Protein AF-A0A918TSL9-F1 (afdb_monomer)

Secondary structure (DSSP, 8-state):
----------------------SS-HHHHHHHHHHHHHTTTEEETTTHHHHHHHTT--HHHHHHHHHHHHHTTSEEEEGGGTEEEE-TTT---

Solvent-accessible surface area (backbone atoms only — not comparable to full-atom values): 5786 Å² total; per-residue (Å²): 140,90,82,83,85,82,85,80,80,78,76,81,78,75,69,74,69,74,66,82,67,67,90,61,51,73,69,56,50,51,52,53,48,49,56,26,47,78,46,78,22,46,38,42,61,84,55,44,64,60,58,36,47,74,69,74,46,54,72,70,54,47,52,54,51,54,50,49,31,44,77,67,66,42,26,46,75,38,78,93,69,42,29,42,34,50,30,77,90,69,47,67,137

Radius of gyration: 22.14 Å; Cα contacts (8 Å, |Δi|>4): 83; chains: 1; bounding box: 54×45×62 Å

Sequence (93 aa):
MIARLGLGLVMATLWSAPALAQDFSDRELMAVVAVFQAKQCVLGFEEAPTLIQAAGIDAPQMGLIVAWLIEGEHAVVKDDGKLLVLGPGMCKP

Mean predicted aligned error: 11.29 Å

pLDDT: mean 78.27, std 15.17, range [43.12, 93.38]

Structure (mmCIF, N/CA/C/O backbone):
data_AF-A0A918TSL9-F1
#
_entry.id   AF-A0A918TSL9-F1
#
loop_
_atom_site.group_PDB
_atom_site.id
_atom_site.type_symbol
_atom_site.label_atom_id
_atom_site.label_alt_id
_atom_site.label_comp_id
_atom_site.label_asym_id
_atom_site.label_entity_id
_atom_site.label_seq_id
_atom_site.pdbx_PDB_ins_code
_atom_site.Cartn_x
_atom_site.Cartn_y
_atom_site.Cartn_z
_atom_site.occupancy
_atom_site.B_iso_or_equiv
_atom_site.auth_seq_id
_atom_site.auth_comp_id
_atom_site.auth_asym_id
_atom_site.auth_atom_id
_atom_site.pdbx_PDB_model_num
ATOM 1 N N . MET A 1 1 ? 40.921 -32.280 -48.983 1.00 43.12 1 MET A N 1
ATOM 2 C CA . MET A 1 1 ? 40.845 -30.808 -48.854 1.00 43.12 1 MET A CA 1
ATOM 3 C C . MET A 1 1 ? 40.210 -30.492 -47.508 1.00 43.12 1 MET A C 1
ATOM 5 O O . MET A 1 1 ? 39.150 -31.028 -47.223 1.00 43.12 1 MET A O 1
ATOM 9 N N . ILE A 1 2 ? 40.900 -29.725 -46.662 1.00 47.69 2 ILE A N 1
ATOM 10 C CA . ILE A 1 2 ? 40.460 -29.298 -45.324 1.00 47.69 2 ILE A CA 1
ATOM 11 C C . ILE A 1 2 ? 39.999 -27.839 -45.440 1.00 47.69 2 ILE A C 1
ATOM 13 O O . ILE A 1 2 ? 40.786 -27.003 -45.872 1.00 47.69 2 ILE A O 1
ATOM 17 N N . ALA A 1 3 ? 38.775 -27.531 -45.017 1.00 43.28 3 ALA A N 1
ATOM 18 C CA . ALA A 1 3 ? 38.308 -26.174 -44.706 1.00 43.28 3 ALA A CA 1
ATOM 19 C C . ALA A 1 3 ? 37.411 -26.304 -43.459 1.00 43.28 3 ALA A C 1
ATOM 21 O O . ALA A 1 3 ? 36.337 -26.883 -43.537 1.00 43.28 3 ALA A O 1
ATOM 22 N N . ARG A 1 4 ? 37.935 -26.173 -42.233 1.00 49.06 4 ARG A N 1
ATOM 23 C CA . ARG A 1 4 ? 38.204 -24.944 -41.456 1.00 49.06 4 ARG A CA 1
ATOM 24 C C . ARG A 1 4 ? 37.023 -23.961 -41.377 1.00 49.06 4 ARG A C 1
ATOM 26 O O . ARG A 1 4 ? 36.827 -23.155 -42.270 1.00 49.06 4 ARG A O 1
ATOM 33 N N . LEU A 1 5 ? 36.376 -24.019 -40.206 1.00 53.56 5 LEU A N 1
ATOM 34 C CA . LEU A 1 5 ? 35.942 -22.909 -39.343 1.00 53.56 5 LEU A CA 1
ATOM 35 C C . LEU A 1 5 ? 34.976 -21.860 -39.914 1.00 53.56 5 LEU A C 1
ATOM 37 O O . LEU A 1 5 ? 35.369 -20.928 -40.601 1.00 53.56 5 LEU A O 1
ATOM 41 N N . GLY A 1 6 ? 33.741 -21.930 -39.418 1.00 45.00 6 GLY A N 1
ATOM 42 C CA . GLY A 1 6 ? 32.822 -20.801 -39.300 1.00 45.00 6 GLY A CA 1
ATOM 43 C C . GLY A 1 6 ? 32.123 -20.854 -37.945 1.00 45.00 6 GLY A C 1
ATOM 44 O O . GLY A 1 6 ? 30.930 -21.118 -37.866 1.00 45.00 6 GLY A O 1
ATOM 45 N N . LEU A 1 7 ? 32.900 -20.692 -36.871 1.00 57.25 7 LEU A N 1
ATOM 46 C CA . LEU A 1 7 ? 32.430 -20.578 -3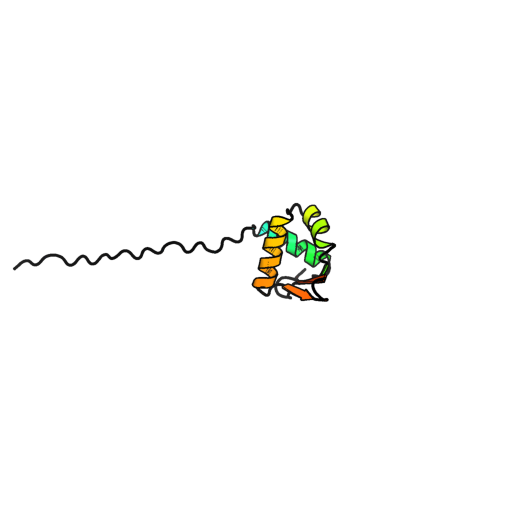5.493 1.00 57.25 7 LEU A CA 1
ATOM 47 C C . LEU A 1 7 ? 31.708 -19.226 -35.333 1.00 57.25 7 LEU A C 1
ATOM 49 O O . LEU A 1 7 ? 32.299 -18.242 -34.903 1.00 57.25 7 LEU A O 1
ATOM 53 N N . GLY A 1 8 ? 30.444 -19.150 -35.744 1.00 47.44 8 GLY A N 1
ATOM 54 C CA . GLY A 1 8 ? 29.595 -17.968 -35.578 1.00 47.44 8 GLY A CA 1
ATOM 55 C C . GLY A 1 8 ? 28.927 -17.936 -34.206 1.00 47.44 8 GLY A C 1
ATOM 56 O O . GLY A 1 8 ? 27.706 -17.970 -34.118 1.00 47.44 8 GLY A O 1
ATOM 57 N N . LEU A 1 9 ? 29.721 -17.927 -33.134 1.00 56.66 9 LEU A N 1
ATOM 58 C CA . LEU A 1 9 ? 29.237 -17.769 -31.764 1.00 56.66 9 LEU A CA 1
ATOM 59 C C . LEU A 1 9 ? 29.055 -16.269 -31.479 1.00 56.66 9 LEU A C 1
ATOM 61 O O . LEU A 1 9 ? 29.923 -15.643 -30.878 1.00 56.66 9 LEU A O 1
ATOM 65 N N . VAL A 1 10 ? 27.953 -15.665 -31.934 1.00 57.94 10 VAL A N 1
ATOM 66 C CA . VAL A 1 10 ? 27.563 -14.332 -31.447 1.00 57.94 10 VAL A CA 1
ATOM 67 C C . VAL A 1 10 ? 26.631 -14.532 -30.262 1.00 57.94 10 VAL A C 1
ATOM 69 O O . VAL A 1 10 ? 25.428 -14.731 -30.399 1.00 57.94 10 VAL A O 1
ATOM 72 N N . MET A 1 11 ? 27.280 -14.561 -29.100 1.00 56.41 11 MET A N 1
ATOM 73 C CA . MET A 1 11 ? 26.754 -14.337 -27.759 1.00 56.41 11 MET A CA 1
ATOM 74 C C . MET A 1 11 ? 25.439 -13.549 -27.761 1.00 56.41 11 MET A C 1
ATOM 76 O O . MET A 1 11 ? 25.419 -12.340 -27.978 1.00 56.41 11 MET A O 1
ATOM 80 N N . ALA A 1 12 ? 24.346 -14.241 -27.443 1.00 57.72 12 ALA A N 1
ATOM 81 C CA . ALA A 1 12 ? 23.152 -13.614 -26.910 1.00 57.72 12 ALA A CA 1
ATOM 82 C C . ALA A 1 12 ? 23.512 -13.046 -25.531 1.00 57.72 12 ALA A C 1
ATOM 84 O O . ALA A 1 12 ? 23.403 -13.730 -24.513 1.00 57.72 12 ALA A O 1
ATOM 85 N N . THR A 1 13 ? 23.989 -11.803 -25.489 1.00 58.66 13 TH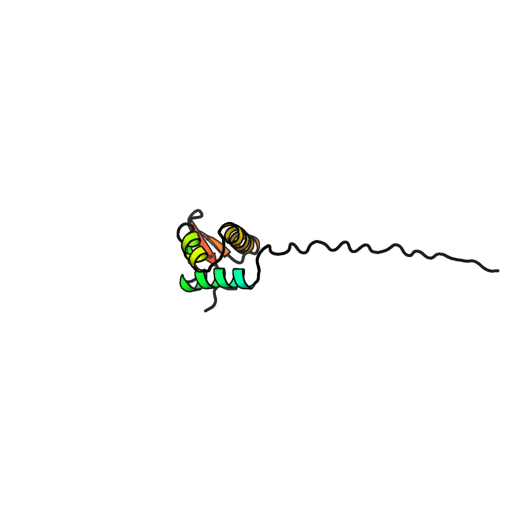R A N 1
ATOM 86 C CA . THR A 1 13 ? 23.980 -11.014 -24.260 1.00 58.66 13 THR A CA 1
ATOM 87 C C . THR A 1 13 ? 22.522 -10.703 -23.949 1.00 58.66 13 THR A C 1
ATOM 89 O O . THR A 1 13 ? 22.004 -9.640 -24.287 1.00 58.66 13 THR A O 1
ATOM 92 N N . LEU A 1 14 ? 21.848 -11.672 -23.327 1.00 55.19 14 LEU A N 1
ATOM 93 C CA . LEU A 1 14 ? 20.734 -11.428 -22.425 1.00 55.19 14 LEU A CA 1
ATOM 94 C C . LEU A 1 14 ? 21.300 -10.549 -21.308 1.00 55.19 14 LEU A C 1
ATOM 96 O O . LEU A 1 14 ? 21.689 -11.042 -20.251 1.00 55.19 14 LEU A O 1
ATOM 100 N N . TRP A 1 15 ? 21.445 -9.249 -21.571 1.00 53.50 15 TRP A N 1
ATOM 101 C CA . TRP A 1 15 ? 21.521 -8.300 -20.481 1.00 53.50 15 TRP A CA 1
ATOM 102 C C . TRP A 1 15 ? 20.220 -8.492 -19.738 1.00 53.50 15 TRP A C 1
ATOM 104 O O . TRP A 1 15 ? 19.148 -8.255 -20.295 1.00 53.50 15 TRP A O 1
ATOM 114 N N . SER A 1 16 ? 20.345 -9.030 -18.530 1.00 57.28 16 SER A N 1
ATOM 115 C CA . SER A 1 16 ? 19.315 -9.043 -17.518 1.00 57.28 16 SER A CA 1
ATOM 116 C C . SER A 1 16 ? 18.634 -7.689 -17.584 1.00 57.28 16 SER A C 1
ATOM 118 O O . SER A 1 16 ? 19.202 -6.691 -17.136 1.00 57.28 16 SER A O 1
ATOM 120 N N . ALA A 1 17 ? 17.450 -7.635 -18.201 1.00 53.31 17 ALA A N 1
ATOM 121 C CA . ALA A 1 17 ? 16.556 -6.536 -17.929 1.00 53.31 17 ALA A CA 1
ATOM 122 C C . ALA A 1 17 ? 16.513 -6.507 -16.404 1.00 53.31 17 ALA A C 1
ATOM 124 O O . ALA A 1 17 ? 16.306 -7.577 -15.809 1.00 53.31 17 ALA A O 1
ATOM 125 N N . PRO A 1 18 ? 16.809 -5.372 -15.752 1.00 49.56 18 PRO A N 1
ATOM 126 C CA . PRO A 1 18 ? 16.416 -5.273 -14.373 1.00 49.56 18 PRO A CA 1
ATOM 127 C C . PRO A 1 18 ? 14.917 -5.541 -14.457 1.00 49.56 18 PRO A C 1
ATOM 129 O O . PRO A 1 18 ? 14.171 -4.766 -15.056 1.00 49.56 18 PRO A O 1
ATOM 132 N N . ALA A 1 19 ? 14.483 -6.712 -13.980 1.00 57.16 19 ALA A N 1
ATOM 133 C CA . ALA A 1 19 ? 13.128 -6.824 -13.496 1.00 57.16 19 ALA A CA 1
ATOM 134 C C . ALA A 1 19 ? 13.006 -5.577 -12.638 1.00 57.16 19 ALA A C 1
ATOM 13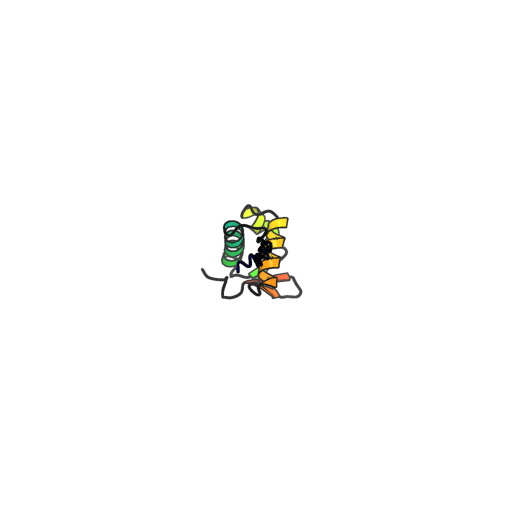6 O O . ALA A 1 19 ? 13.885 -5.381 -11.797 1.00 57.16 19 ALA A O 1
ATOM 137 N N . LEU A 1 20 ? 12.088 -4.673 -12.985 1.00 50.53 20 LEU A N 1
ATOM 138 C CA . LEU A 1 20 ? 11.787 -3.509 -12.170 1.00 50.53 20 LEU A CA 1
ATOM 139 C C . LEU A 1 20 ? 11.540 -4.084 -10.782 1.00 50.53 20 LEU A C 1
ATOM 141 O O . LEU A 1 20 ? 10.503 -4.698 -10.536 1.00 50.53 20 LEU A O 1
ATOM 145 N N . ALA A 1 21 ? 12.594 -4.085 -9.973 1.00 55.41 21 ALA A N 1
ATOM 146 C CA . ALA A 1 21 ? 12.600 -4.745 -8.699 1.00 55.41 21 ALA A CA 1
ATOM 147 C C . ALA A 1 21 ? 11.649 -3.865 -7.929 1.00 55.41 21 ALA A C 1
ATOM 149 O O . ALA A 1 21 ? 11.878 -2.664 -7.816 1.00 55.41 21 ALA A O 1
ATOM 150 N N . GLN A 1 22 ? 10.508 -4.428 -7.560 1.00 62.69 22 GLN A N 1
ATOM 151 C CA . GLN A 1 22 ? 9.583 -3.740 -6.688 1.00 62.69 22 GLN A CA 1
ATOM 152 C C . GLN A 1 22 ? 10.439 -3.289 -5.500 1.00 62.69 22 GLN A C 1
ATOM 154 O O . GLN A 1 22 ? 11.052 -4.127 -4.840 1.00 62.69 22 GLN A O 1
ATOM 159 N N . ASP A 1 23 ? 10.582 -1.975 -5.299 1.00 79.44 23 ASP A N 1
ATOM 160 C CA . ASP A 1 23 ? 11.461 -1.384 -4.271 1.00 79.44 23 ASP A CA 1
ATOM 161 C C . ASP A 1 23 ? 10.882 -1.583 -2.847 1.00 79.44 23 ASP A C 1
ATOM 163 O O . ASP A 1 23 ? 11.186 -0.855 -1.904 1.00 79.44 23 ASP A O 1
ATOM 167 N N . PHE A 1 24 ? 10.017 -2.585 -2.693 1.00 84.75 24 PHE A N 1
ATOM 168 C CA . PHE A 1 24 ? 9.368 -3.036 -1.478 1.00 84.75 24 PHE A CA 1
ATOM 169 C C . PHE A 1 24 ? 9.250 -4.566 -1.513 1.00 84.75 24 PHE A C 1
ATOM 171 O O . PHE A 1 24 ? 9.156 -5.200 -2.564 1.00 84.75 24 PHE A O 1
ATOM 178 N N . SER A 1 25 ? 9.249 -5.173 -0.338 1.00 87.94 25 SER A N 1
ATOM 179 C CA . SER A 1 25 ? 9.076 -6.606 -0.137 1.00 87.94 25 SER A CA 1
ATOM 180 C C . SER A 1 25 ? 7.601 -7.012 -0.128 1.00 87.94 25 SER A C 1
ATOM 182 O O . SER A 1 25 ? 6.722 -6.237 0.255 1.00 87.94 25 SER A O 1
ATOM 184 N N . ASP A 1 26 ? 7.331 -8.289 -0.418 1.00 87.88 26 ASP A N 1
ATOM 185 C CA . ASP A 1 26 ? 5.988 -8.872 -0.277 1.00 87.88 26 ASP A CA 1
ATOM 186 C C . ASP A 1 26 ? 5.410 -8.662 1.129 1.00 87.88 26 ASP A C 1
ATOM 188 O O . ASP A 1 26 ? 4.210 -8.468 1.299 1.00 87.88 26 ASP A O 1
ATOM 192 N N . ARG A 1 27 ? 6.262 -8.676 2.162 1.00 87.44 27 ARG A N 1
ATOM 193 C CA . ARG A 1 27 ? 5.834 -8.441 3.546 1.00 87.44 27 ARG A CA 1
ATOM 194 C C . ARG A 1 27 ? 5.276 -7.032 3.724 1.00 87.44 27 ARG A C 1
ATOM 196 O O . ARG A 1 27 ? 4.251 -6.876 4.381 1.00 87.44 27 ARG A O 1
ATOM 203 N N . GLU A 1 28 ? 5.945 -6.030 3.166 1.00 88.31 28 GLU A N 1
ATOM 204 C CA . GLU A 1 28 ? 5.507 -4.634 3.242 1.00 88.31 28 GLU A CA 1
ATOM 205 C C . GLU A 1 28 ? 4.219 -4.436 2.444 1.00 88.31 28 GLU A C 1
ATOM 207 O O . GLU A 1 28 ? 3.271 -3.852 2.966 1.00 88.31 28 GLU A O 1
ATOM 212 N N . LEU A 1 29 ? 4.123 -5.022 1.245 1.00 88.62 29 LEU A N 1
ATOM 213 C CA . LEU A 1 29 ? 2.884 -5.028 0.464 1.00 88.62 29 LEU A CA 1
ATOM 214 C C . LEU A 1 29 ? 1.717 -5.622 1.267 1.00 88.62 29 LEU A C 1
ATOM 216 O O . LEU A 1 29 ? 0.657 -5.006 1.364 1.00 88.62 29 LEU A O 1
ATOM 220 N N . MET A 1 30 ? 1.909 -6.793 1.880 1.00 88.94 30 MET A N 1
ATOM 221 C CA . MET A 1 30 ? 0.863 -7.450 2.671 1.00 88.94 30 MET A CA 1
ATOM 222 C C . MET A 1 30 ? 0.493 -6.655 3.923 1.00 88.94 30 MET A C 1
ATOM 224 O O . MET A 1 30 ? -0.676 -6.623 4.297 1.00 88.94 30 MET A O 1
ATOM 228 N N . ALA A 1 31 ? 1.452 -5.975 4.552 1.00 88.56 31 ALA A N 1
ATOM 229 C CA . ALA A 1 31 ? 1.181 -5.099 5.686 1.00 88.56 31 ALA A CA 1
ATOM 230 C C . ALA A 1 31 ? 0.361 -3.862 5.273 1.00 88.56 31 ALA A C 1
ATOM 232 O O . ALA A 1 31 ? -0.606 -3.529 5.961 1.00 88.56 31 ALA A O 1
ATOM 233 N N . VAL A 1 32 ? 0.650 -3.240 4.122 1.00 87.81 32 VAL A N 1
ATOM 234 C CA . VAL A 1 32 ? -0.212 -2.184 3.561 1.00 87.81 32 VAL A CA 1
ATOM 235 C C . VAL A 1 32 ? -1.603 -2.738 3.262 1.00 87.81 32 VAL A C 1
ATOM 237 O O . VAL A 1 32 ? -2.596 -2.178 3.717 1.00 87.81 32 VAL A O 1
ATOM 240 N N . VAL A 1 33 ? -1.704 -3.866 2.557 1.00 89.06 33 VAL A N 1
ATOM 241 C CA . VAL A 1 33 ? -2.996 -4.485 2.222 1.00 89.06 33 VAL A CA 1
ATOM 242 C C . VAL A 1 33 ? -3.808 -4.813 3.482 1.00 89.06 33 VAL A C 1
ATOM 244 O O . VAL A 1 33 ? -5.012 -4.558 3.504 1.00 89.06 33 VAL A O 1
ATOM 247 N N . ALA A 1 34 ? -3.175 -5.282 4.558 1.00 89.31 34 ALA A N 1
ATOM 248 C CA . ALA A 1 34 ? -3.839 -5.534 5.837 1.00 89.31 34 ALA A CA 1
ATOM 249 C C . ALA A 1 34 ? -4.423 -4.253 6.464 1.00 89.31 34 ALA A C 1
ATOM 251 O O . ALA A 1 34 ? -5.541 -4.278 6.984 1.00 89.31 34 ALA A O 1
ATOM 252 N N . VAL A 1 35 ? -3.722 -3.116 6.363 1.00 88.38 35 VAL A N 1
ATOM 253 C CA . VAL A 1 35 ? -4.250 -1.805 6.788 1.00 88.38 35 VAL A CA 1
ATOM 254 C C . VAL A 1 35 ? -5.504 -1.440 5.992 1.00 88.38 35 VAL A C 1
ATOM 256 O O . VAL A 1 35 ? -6.502 -1.013 6.575 1.00 88.38 35 VAL A O 1
ATOM 259 N N . PHE A 1 36 ? -5.489 -1.653 4.675 1.00 89.38 36 PHE A N 1
ATOM 260 C CA . PHE A 1 36 ? -6.671 -1.441 3.841 1.00 89.38 36 PHE A CA 1
ATOM 261 C C . PHE A 1 36 ? -7.818 -2.365 4.253 1.00 89.38 36 PHE A C 1
ATOM 263 O O . PHE A 1 36 ? -8.936 -1.893 4.431 1.00 89.38 36 PHE A O 1
ATOM 270 N N . GLN A 1 37 ? -7.569 -3.659 4.453 1.00 89.12 37 GLN A N 1
ATOM 271 C CA . GLN A 1 37 ? -8.604 -4.620 4.849 1.00 89.12 37 GLN A CA 1
ATOM 272 C C . GLN A 1 37 ? -9.255 -4.258 6.191 1.00 89.12 37 GLN A C 1
ATOM 274 O O . GLN A 1 37 ? -10.481 -4.315 6.307 1.00 89.12 37 GLN A O 1
ATOM 279 N N . ALA A 1 38 ? -8.476 -3.778 7.166 1.00 88.19 38 ALA A N 1
ATOM 280 C CA . ALA A 1 38 ? -8.997 -3.274 8.440 1.00 88.19 38 ALA A CA 1
ATOM 281 C C . ALA A 1 38 ? -9.950 -2.071 8.275 1.00 88.19 38 ALA A C 1
ATOM 283 O O . ALA A 1 38 ? -10.793 -1.817 9.136 1.00 88.19 38 ALA A O 1
ATOM 284 N N . LYS A 1 39 ? -9.843 -1.348 7.157 1.00 88.44 39 LYS A N 1
ATOM 285 C CA . LYS A 1 39 ? -10.666 -0.191 6.783 1.00 88.44 39 LYS A CA 1
ATOM 286 C C . LYS A 1 39 ? -11.663 -0.508 5.663 1.00 88.44 39 LYS A C 1
ATOM 288 O O . LYS A 1 39 ? -12.070 0.376 4.917 1.00 88.44 39 LYS A O 1
ATOM 293 N N . GLN A 1 40 ? -12.063 -1.775 5.524 1.00 89.88 40 GLN A N 1
ATOM 294 C CA . GLN A 1 40 ? -12.992 -2.220 4.473 1.00 89.88 40 GLN A CA 1
ATOM 295 C C . GLN A 1 40 ? -12.496 -1.877 3.057 1.00 89.88 40 GLN A C 1
ATOM 297 O O . GLN A 1 40 ? -13.277 -1.580 2.156 1.00 89.88 40 GLN A O 1
ATOM 302 N N . CYS A 1 41 ? -11.178 -1.925 2.872 1.00 92.06 41 CYS A N 1
ATOM 303 C CA . CYS A 1 41 ? -10.463 -1.700 1.619 1.00 92.06 41 CYS A CA 1
ATOM 304 C C . CYS A 1 41 ? -10.552 -0.285 1.051 1.00 92.06 41 CYS A C 1
ATOM 306 O O . CYS A 1 41 ? -10.212 -0.069 -0.114 1.00 92.06 41 CYS A O 1
ATOM 308 N N . VAL A 1 42 ? -10.955 0.674 1.880 1.00 91.50 42 VAL A N 1
ATOM 309 C CA . VAL A 1 42 ? -10.989 2.096 1.558 1.00 91.50 42 VAL A CA 1
ATOM 310 C C . VAL A 1 42 ? -10.068 2.815 2.532 1.00 91.50 42 VAL A C 1
ATOM 312 O O . VAL A 1 42 ? -10.258 2.729 3.741 1.00 91.50 42 VAL A O 1
ATOM 315 N N . LEU A 1 43 ? -9.073 3.531 2.021 1.00 89.81 43 LEU A N 1
ATOM 316 C CA . LEU A 1 43 ? -8.134 4.283 2.846 1.00 89.81 43 LEU A CA 1
ATOM 317 C C . LEU A 1 43 ? -8.122 5.747 2.417 1.00 89.81 43 LEU A C 1
ATOM 319 O O . LEU A 1 43 ? -7.925 6.057 1.242 1.00 89.81 43 LEU A O 1
ATOM 323 N N . GLY A 1 44 ? -8.335 6.647 3.374 1.00 89.50 44 GLY A N 1
ATOM 324 C CA . GLY A 1 44 ? -8.209 8.081 3.137 1.00 89.50 44 GLY A CA 1
ATOM 325 C C . GLY A 1 44 ? -6.744 8.499 3.079 1.00 89.50 44 GLY A C 1
ATOM 326 O O . 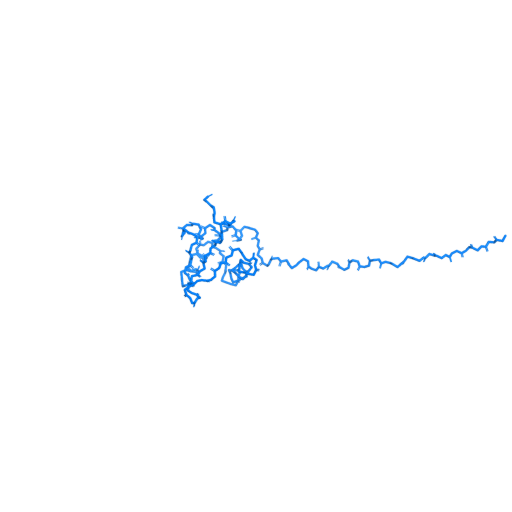GLY A 1 44 ? -5.954 8.063 3.915 1.00 89.50 44 GLY A O 1
ATOM 327 N N . PHE A 1 45 ? -6.384 9.372 2.137 1.00 82.62 45 PHE A N 1
ATOM 328 C CA . PHE A 1 45 ? -5.006 9.849 1.961 1.00 82.62 45 PHE A CA 1
ATOM 329 C C . PHE A 1 45 ? -4.428 10.492 3.233 1.00 82.62 45 PHE A C 1
ATOM 331 O O . PHE A 1 45 ? -3.243 10.349 3.509 1.00 82.62 45 PHE A O 1
ATOM 338 N N . GLU A 1 46 ? -5.263 11.152 4.040 1.00 83.38 46 GLU A N 1
ATOM 339 C CA . GLU A 1 46 ? -4.842 11.762 5.310 1.00 83.38 46 GLU A CA 1
ATOM 340 C C . GLU A 1 46 ? -4.639 10.741 6.441 1.00 83.38 46 GLU A C 1
ATOM 342 O O . GLU A 1 46 ? -3.783 10.936 7.300 1.00 83.38 46 GLU A O 1
ATOM 347 N N . GLU A 1 47 ? -5.395 9.639 6.448 1.00 80.69 47 GLU A N 1
ATOM 348 C CA . GLU A 1 47 ? -5.275 8.588 7.473 1.00 80.69 47 GLU A CA 1
ATOM 349 C C . GLU A 1 47 ? -4.129 7.614 7.174 1.00 80.69 47 GLU A C 1
ATOM 351 O O . GLU A 1 47 ? -3.573 6.975 8.074 1.00 80.69 47 GLU A O 1
ATOM 356 N N . ALA A 1 48 ? -3.795 7.482 5.892 1.00 77.81 48 ALA A N 1
ATOM 357 C CA . ALA A 1 48 ? -2.870 6.491 5.385 1.00 77.81 48 ALA A CA 1
ATOM 358 C C . ALA A 1 48 ? -1.457 6.596 6.018 1.00 77.81 48 ALA A C 1
ATOM 360 O O . ALA A 1 48 ? -0.956 5.567 6.473 1.00 77.81 48 ALA A O 1
ATOM 361 N N . PRO A 1 49 ? -0.832 7.785 6.173 1.00 77.69 49 PRO A N 1
ATOM 362 C CA . PRO A 1 49 ? 0.498 7.913 6.775 1.00 77.69 49 PRO A CA 1
ATOM 363 C C . PRO A 1 49 ? 0.562 7.412 8.222 1.00 77.69 49 PRO A C 1
ATOM 365 O O . PRO A 1 49 ? 1.530 6.765 8.617 1.00 77.69 49 PRO A O 1
ATOM 368 N N . THR A 1 50 ? -0.471 7.690 9.024 1.00 81.25 50 THR A N 1
ATOM 369 C CA . THR A 1 50 ? -0.509 7.306 10.443 1.00 81.25 50 THR A CA 1
ATOM 370 C C . THR A 1 50 ? -0.676 5.800 10.610 1.00 81.25 50 THR A C 1
ATOM 372 O O . THR A 1 50 ? 0.023 5.180 11.411 1.00 81.25 50 THR A O 1
ATOM 375 N N .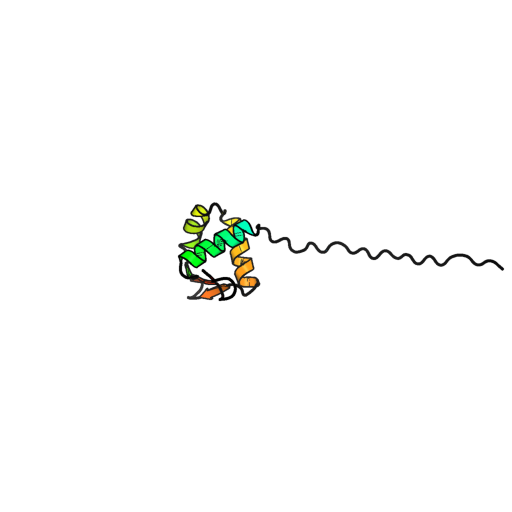 LEU A 1 51 ? -1.585 5.198 9.843 1.00 74.12 51 LEU A N 1
ATOM 376 C CA . LEU A 1 51 ? -1.854 3.761 9.916 1.00 74.12 51 LEU A CA 1
ATOM 377 C C . LEU A 1 51 ? -0.679 2.933 9.394 1.00 74.12 51 LEU A C 1
ATOM 379 O O . LEU A 1 51 ? -0.415 1.843 9.895 1.00 74.12 51 LEU A O 1
ATOM 383 N N . ILE A 1 52 ? 0.051 3.471 8.422 1.00 70.88 52 ILE A N 1
ATOM 384 C CA . ILE A 1 52 ? 1.172 2.778 7.798 1.00 70.88 52 ILE A CA 1
ATOM 385 C C . ILE A 1 52 ? 2.465 2.929 8.612 1.00 70.88 52 ILE A C 1
ATOM 387 O O . ILE A 1 52 ? 3.186 1.942 8.766 1.00 70.88 52 ILE A O 1
ATOM 391 N N . GLN A 1 53 ? 2.681 4.064 9.292 1.00 77.62 53 GLN A N 1
ATOM 392 C CA . GLN A 1 53 ? 3.704 4.141 10.347 1.00 77.62 53 GLN A CA 1
ATOM 393 C C . GLN A 1 53 ? 3.445 3.137 11.473 1.00 77.62 53 GLN A C 1
ATOM 395 O O . GLN A 1 53 ? 4.379 2.499 11.955 1.00 77.62 53 GLN A O 1
ATOM 400 N N . ALA A 1 54 ? 2.184 2.956 11.879 1.00 76.19 54 ALA A N 1
ATOM 401 C CA . ALA A 1 54 ? 1.829 1.961 12.891 1.00 76.19 54 ALA A CA 1
ATOM 402 C C . ALA A 1 54 ? 2.114 0.516 12.431 1.00 76.19 54 ALA A C 1
ATOM 404 O O . ALA A 1 54 ? 2.353 -0.353 13.268 1.00 76.19 54 ALA A O 1
ATOM 405 N N . ALA A 1 55 ? 2.140 0.268 11.117 1.00 74.38 55 ALA A N 1
ATOM 406 C CA . ALA A 1 55 ? 2.535 -1.007 10.519 1.00 74.38 55 ALA A CA 1
ATOM 407 C C . ALA A 1 55 ? 4.063 -1.165 10.349 1.00 74.38 55 ALA A C 1
ATOM 409 O O . ALA A 1 55 ? 4.519 -2.207 9.881 1.00 74.38 55 ALA A O 1
ATOM 410 N N . GLY A 1 56 ? 4.858 -0.162 10.743 1.00 81.94 56 GLY A N 1
ATOM 411 C CA . GLY A 1 56 ? 6.320 -0.185 10.655 1.00 81.94 56 GLY A CA 1
ATOM 412 C C . GLY A 1 56 ? 6.875 0.048 9.249 1.00 81.94 56 GLY A C 1
ATOM 413 O O . GLY A 1 56 ? 8.034 -0.275 9.008 1.00 81.94 56 GLY A O 1
ATOM 414 N N . ILE A 1 57 ? 6.065 0.588 8.336 1.00 84.12 57 ILE A N 1
ATOM 415 C CA . ILE A 1 57 ? 6.464 0.915 6.964 1.00 84.12 57 ILE A CA 1
ATOM 416 C C . ILE A 1 57 ? 6.770 2.409 6.896 1.00 84.12 57 ILE A C 1
ATOM 418 O O . ILE A 1 57 ? 6.025 3.233 7.439 1.00 84.12 57 ILE A O 1
ATOM 422 N N . ASP A 1 58 ? 7.867 2.768 6.238 1.00 83.31 58 ASP A N 1
ATOM 423 C CA . ASP A 1 58 ? 8.226 4.169 6.072 1.00 83.31 58 ASP A CA 1
ATOM 424 C C . ASP A 1 58 ? 7.369 4.869 4.989 1.00 83.31 58 ASP A C 1
ATOM 426 O O . ASP A 1 58 ? 6.729 4.252 4.132 1.00 83.31 58 ASP A O 1
ATOM 430 N N . ALA A 1 59 ? 7.297 6.202 5.052 1.00 79.06 59 ALA A N 1
ATOM 431 C CA . ALA A 1 59 ? 6.482 6.977 4.115 1.00 79.06 59 ALA A CA 1
ATOM 432 C C . ALA A 1 59 ? 6.957 6.879 2.642 1.00 79.06 59 ALA A C 1
ATOM 434 O O . ALA A 1 59 ? 6.100 6.805 1.756 1.00 79.06 59 ALA A O 1
ATOM 435 N N . PRO A 1 60 ? 8.271 6.863 2.335 1.00 83.12 60 PRO A N 1
ATOM 436 C CA . PRO A 1 60 ? 8.753 6.629 0.972 1.00 83.12 60 PRO A CA 1
ATOM 437 C C . PRO A 1 60 ? 8.329 5.270 0.390 1.00 83.12 60 PRO A C 1
ATOM 439 O O . PRO A 1 60 ? 7.804 5.226 -0.723 1.00 83.12 60 PRO A O 1
ATOM 442 N N . GLN A 1 61 ? 8.495 4.178 1.140 1.00 83.75 61 GLN A N 1
ATOM 443 C CA . GLN A 1 61 ? 8.104 2.820 0.745 1.00 83.75 61 GLN A CA 1
ATOM 444 C C . GLN A 1 61 ? 6.601 2.719 0.530 1.00 83.75 61 GLN A C 1
ATOM 446 O O . GLN A 1 61 ? 6.143 2.117 -0.439 1.00 83.75 61 GLN A O 1
ATOM 451 N N . MET A 1 62 ? 5.816 3.361 1.390 1.00 83.81 62 MET A N 1
ATOM 452 C CA . MET A 1 62 ? 4.376 3.455 1.201 1.00 83.81 62 MET A CA 1
ATOM 453 C C . MET A 1 62 ? 4.014 4.109 -0.135 1.00 83.81 62 MET A C 1
ATOM 455 O O . MET A 1 62 ? 3.136 3.609 -0.837 1.00 83.81 62 MET A O 1
ATOM 459 N N . GLY A 1 63 ? 4.685 5.206 -0.494 1.00 84.38 63 GLY A N 1
ATOM 460 C CA . GLY A 1 63 ? 4.484 5.871 -1.780 1.00 84.38 63 GLY A CA 1
ATOM 461 C C . GLY A 1 63 ? 4.731 4.929 -2.959 1.00 84.38 63 GLY A C 1
ATOM 462 O O . GLY A 1 63 ? 3.929 4.902 -3.890 1.00 84.38 63 GLY A O 1
ATOM 463 N N . LEU A 1 64 ? 5.778 4.103 -2.878 1.00 88.44 64 LEU A N 1
ATOM 464 C CA . LEU A 1 64 ? 6.099 3.093 -3.891 1.00 88.44 64 LEU A CA 1
ATOM 465 C C . LEU A 1 64 ? 5.027 2.000 -3.980 1.00 88.44 64 LEU A C 1
ATOM 467 O O . LEU A 1 64 ? 4.601 1.650 -5.078 1.00 88.44 64 LEU A O 1
ATOM 471 N N . ILE A 1 65 ? 4.544 1.499 -2.841 1.00 88.69 65 ILE A N 1
ATOM 472 C CA . ILE A 1 65 ? 3.489 0.476 -2.798 1.00 88.69 65 ILE A CA 1
ATOM 473 C C . ILE A 1 65 ? 2.173 1.029 -3.354 1.00 88.69 65 ILE A C 1
ATOM 475 O O . ILE A 1 65 ? 1.512 0.371 -4.153 1.00 88.69 65 ILE A O 1
ATOM 479 N N . VAL A 1 66 ? 1.785 2.244 -2.961 1.00 86.94 66 VAL A N 1
ATOM 480 C CA . VAL A 1 66 ? 0.560 2.894 -3.450 1.00 86.94 66 VAL A CA 1
ATOM 481 C C . VAL A 1 66 ? 0.652 3.173 -4.947 1.00 86.94 66 VAL A C 1
ATOM 483 O O . VAL A 1 66 ? -0.307 2.893 -5.665 1.00 86.94 66 VAL A O 1
ATOM 486 N N . ALA A 1 67 ? 1.794 3.671 -5.428 1.00 88.94 67 ALA A N 1
ATOM 487 C CA . ALA A 1 67 ? 2.030 3.863 -6.855 1.00 88.94 67 ALA A CA 1
ATOM 488 C C . ALA A 1 67 ? 1.895 2.536 -7.611 1.00 88.94 67 ALA A C 1
ATOM 490 O O . ALA A 1 67 ? 1.119 2.458 -8.558 1.00 88.94 67 ALA A O 1
ATOM 491 N N . TRP A 1 68 ? 2.536 1.472 -7.124 1.00 90.62 68 TRP A N 1
ATOM 492 C CA . TRP A 1 68 ? 2.435 0.141 -7.719 1.00 90.62 68 TRP A CA 1
ATOM 493 C C . TRP A 1 68 ? 0.998 -0.398 -7.735 1.00 90.62 68 TRP A C 1
ATOM 495 O O . TRP A 1 68 ? 0.565 -0.979 -8.729 1.00 90.62 68 TRP A O 1
ATOM 505 N N . LEU A 1 69 ? 0.224 -0.172 -6.669 1.00 89.75 69 LEU A N 1
ATOM 506 C CA . LEU A 1 69 ? -1.182 -0.573 -6.614 1.00 89.75 69 LEU A CA 1
ATOM 507 C C . LEU A 1 69 ? -2.033 0.164 -7.658 1.00 89.75 69 LEU A C 1
ATOM 509 O O . LEU A 1 69 ? -2.919 -0.445 -8.253 1.00 89.75 69 LEU A O 1
ATOM 513 N N . ILE A 1 70 ? -1.789 1.456 -7.877 1.00 90.38 70 ILE A N 1
ATOM 514 C CA . ILE A 1 70 ? -2.523 2.256 -8.867 1.00 90.38 70 ILE A CA 1
ATOM 515 C C . ILE A 1 70 ? -2.093 1.875 -10.288 1.00 90.38 70 ILE A C 1
ATOM 517 O O . ILE A 1 70 ? -2.943 1.598 -11.131 1.00 90.38 70 ILE A O 1
ATOM 521 N N . GLU A 1 71 ? -0.787 1.834 -10.553 1.00 91.00 71 GLU A N 1
ATOM 522 C CA . GLU A 1 71 ? -0.218 1.506 -11.866 1.00 91.00 71 GLU A CA 1
ATOM 523 C C . GLU A 1 71 ? -0.547 0.073 -12.299 1.00 91.00 71 GLU A C 1
ATOM 525 O O . GLU A 1 71 ? -0.794 -0.173 -13.478 1.00 91.00 71 GLU A O 1
ATOM 530 N N . GLY A 1 72 ? -0.599 -0.863 -11.348 1.00 89.88 72 GLY A N 1
ATOM 531 C CA . GLY A 1 72 ? -1.004 -2.25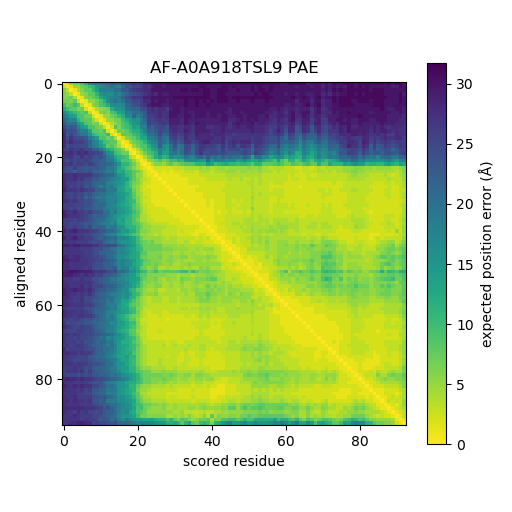1 -11.570 1.00 89.88 72 GLY A CA 1
ATOM 532 C C . GLY A 1 72 ? -2.519 -2.477 -11.604 1.00 89.88 72 GLY A C 1
ATOM 533 O O . GLY A 1 72 ? -2.951 -3.627 -11.592 1.00 89.88 72 GLY A O 1
ATOM 534 N N . GLU A 1 73 ? -3.334 -1.415 -11.589 1.00 90.44 73 GLU A N 1
ATOM 535 C CA . GLU A 1 73 ? -4.807 -1.479 -11.568 1.00 90.44 73 GLU A CA 1
ATOM 536 C C . GLU A 1 73 ? -5.378 -2.290 -10.381 1.00 90.44 73 GLU A C 1
ATOM 538 O O . GLU A 1 73 ? -6.517 -2.767 -10.386 1.00 90.44 73 GLU A O 1
ATOM 543 N N . HIS A 1 74 ? -4.587 -2.441 -9.319 1.00 90.75 74 HIS A N 1
ATOM 544 C CA . HIS A 1 74 ? -4.957 -3.110 -8.076 1.00 90.75 74 HIS A CA 1
ATOM 545 C C . HIS A 1 74 ? -5.684 -2.181 -7.102 1.00 90.75 74 HIS A C 1
ATOM 547 O O . HIS A 1 74 ? -6.317 -2.660 -6.158 1.00 90.75 74 HIS A O 1
ATOM 553 N N . ALA A 1 75 ? -5.613 -0.870 -7.323 1.00 91.81 75 ALA A N 1
ATOM 554 C CA . ALA A 1 75 ? -6.328 0.150 -6.581 1.00 91.81 75 ALA A CA 1
ATOM 555 C C . ALA A 1 75 ? -6.818 1.264 -7.506 1.00 91.81 75 ALA A C 1
ATOM 557 O O . ALA A 1 75 ? -6.217 1.552 -8.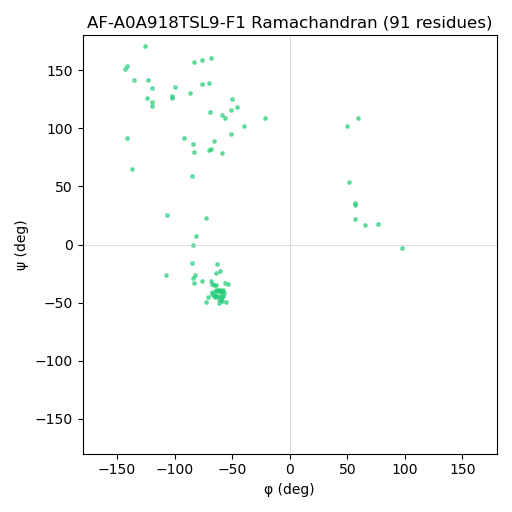538 1.00 91.81 75 ALA A O 1
ATOM 558 N N . VAL A 1 76 ? -7.893 1.931 -7.096 1.00 92.06 76 VAL A N 1
ATOM 559 C CA . VAL A 1 76 ? -8.420 3.114 -7.777 1.00 92.06 76 VAL A CA 1
ATOM 560 C C . VAL A 1 76 ? -8.495 4.288 -6.819 1.00 92.06 76 VAL A C 1
ATOM 562 O O . VAL A 1 76 ? -8.861 4.143 -5.651 1.00 92.06 76 VAL A O 1
ATOM 565 N N . VAL A 1 77 ? -8.171 5.466 -7.336 1.00 92.12 77 VAL A N 1
ATOM 566 C CA . VAL A 1 77 ? -8.329 6.726 -6.619 1.00 92.12 77 VAL A CA 1
ATOM 567 C C . VAL A 1 77 ? -9.755 7.241 -6.839 1.00 92.12 77 VAL A C 1
ATOM 569 O O . VAL A 1 77 ? -10.234 7.288 -7.973 1.00 92.12 77 VAL A O 1
ATOM 572 N N . LYS A 1 78 ? -10.446 7.609 -5.761 1.00 92.19 78 LYS A N 1
ATOM 573 C CA . LYS A 1 78 ? -11.804 8.175 -5.771 1.00 92.19 78 LYS A CA 1
ATOM 574 C C . LYS A 1 78 ? -11.855 9.504 -5.020 1.00 92.19 78 LYS A C 1
ATOM 576 O O . LYS A 1 78 ? -10.888 9.900 -4.369 1.00 92.19 78 LYS A O 1
ATOM 581 N N . ASP A 1 79 ? -12.999 10.176 -5.133 1.00 90.88 79 ASP A N 1
ATOM 582 C CA . ASP A 1 79 ? -13.323 11.418 -4.428 1.00 90.88 79 ASP A CA 1
ATOM 583 C C . ASP A 1 79 ? -12.235 12.490 -4.589 1.00 90.88 79 ASP A C 1
ATOM 585 O O . ASP A 1 79 ? -11.691 13.003 -3.613 1.00 90.88 79 ASP A O 1
ATOM 589 N N 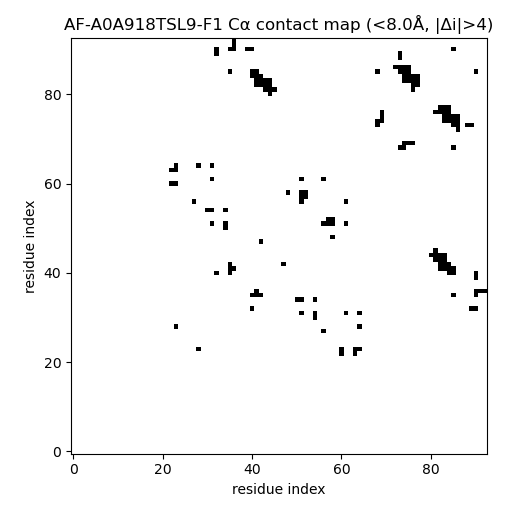. ASP A 1 80 ? -11.882 12.790 -5.843 1.00 90.12 80 ASP A N 1
ATOM 590 C CA . ASP A 1 80 ? -10.892 13.811 -6.217 1.00 90.12 80 ASP A CA 1
ATOM 591 C C . ASP A 1 80 ? -9.501 13.614 -5.585 1.00 90.12 80 ASP A C 1
ATOM 593 O O . ASP A 1 80 ? -8.827 14.580 -5.231 1.00 90.12 80 ASP A O 1
ATOM 597 N N . GLY A 1 81 ? -9.058 12.366 -5.412 1.00 85.62 81 GLY A N 1
ATOM 598 C CA . GLY A 1 81 ? -7.742 12.082 -4.827 1.00 85.62 81 GLY A CA 1
ATOM 599 C C . GLY A 1 81 ? -7.760 11.754 -3.340 1.00 85.62 81 GLY A C 1
ATOM 600 O O . GLY A 1 81 ? -6.710 11.461 -2.773 1.00 85.62 81 GLY A O 1
ATOM 601 N N . LYS A 1 82 ? -8.927 11.803 -2.691 1.00 89.44 82 LYS A N 1
ATOM 602 C CA . LYS A 1 82 ? -9.024 11.668 -1.230 1.00 89.44 82 LYS A CA 1
ATOM 603 C C . LYS A 1 82 ? -9.044 10.227 -0.756 1.00 89.44 82 LYS A C 1
ATOM 605 O O . LYS A 1 82 ? -8.604 9.964 0.361 1.00 89.44 82 LYS A O 1
ATOM 610 N N . LEU A 1 83 ? -9.557 9.312 -1.575 1.00 91.00 83 LEU A N 1
ATOM 611 C CA . LEU A 1 83 ? -9.695 7.906 -1.216 1.00 91.00 83 LEU A CA 1
ATOM 612 C C . LEU A 1 83 ? -8.893 7.025 -2.163 1.00 91.00 83 LEU A C 1
ATOM 614 O O . LEU A 1 83 ? -9.008 7.154 -3.381 1.00 91.00 83 LEU A O 1
ATOM 618 N N . LEU A 1 84 ? -8.159 6.073 -1.598 1.00 91.25 84 LEU A N 1
ATOM 619 C CA . LEU A 1 84 ? -7.647 4.923 -2.323 1.00 91.25 84 LEU A CA 1
ATOM 620 C C . LEU A 1 84 ? -8.523 3.710 -2.002 1.00 91.25 84 LEU A C 1
ATOM 622 O O . LEU A 1 84 ? -8.768 3.403 -0.836 1.00 91.25 84 LEU A O 1
ATOM 626 N N . VAL A 1 85 ? -9.007 3.025 -3.033 1.00 93.38 85 VAL A N 1
ATOM 627 C CA . VAL A 1 85 ? -9.875 1.850 -2.900 1.00 93.38 85 VAL A CA 1
ATOM 628 C C . VAL A 1 85 ? -9.189 0.650 -3.535 1.00 93.38 85 VAL A C 1
ATOM 630 O O . VAL A 1 85 ? -8.930 0.668 -4.738 1.00 93.38 85 VAL A O 1
ATOM 633 N N . LEU A 1 86 ? -8.908 -0.396 -2.751 1.00 92.81 86 LEU A N 1
ATOM 634 C CA . LEU A 1 86 ? -8.350 -1.640 -3.288 1.00 92.81 86 LEU A CA 1
ATOM 635 C C . LEU A 1 86 ? -9.388 -2.385 -4.129 1.00 92.81 86 LEU A C 1
ATOM 637 O O . LEU A 1 86 ? -10.557 -2.514 -3.762 1.00 92.81 86 LEU A O 1
ATOM 641 N N . GLY A 1 87 ? -8.928 -2.935 -5.246 1.00 89.94 87 GLY A N 1
ATOM 642 C CA . GLY A 1 87 ? -9.709 -3.808 -6.100 1.00 89.94 87 GLY A CA 1
ATOM 643 C C . GLY A 1 87 ? -10.015 -5.159 -5.436 1.00 89.94 87 GLY A C 1
ATOM 644 O O . GLY A 1 87 ? -9.302 -5.607 -4.530 1.00 89.94 87 GLY A O 1
ATOM 645 N N . PRO A 1 88 ? -11.039 -5.877 -5.928 1.00 84.31 88 PRO A N 1
ATOM 646 C CA . PRO A 1 88 ? -11.506 -7.142 -5.348 1.00 84.31 88 PRO A CA 1
ATOM 647 C C . PRO A 1 88 ? -10.464 -8.276 -5.390 1.00 84.31 88 PRO A C 1
ATOM 649 O O . PRO A 1 88 ? -10.591 -9.269 -4.677 1.00 84.31 88 PRO A O 1
ATOM 652 N N . GLY A 1 89 ? -9.418 -8.151 -6.215 1.00 83.88 89 GLY A N 1
ATOM 653 C CA . GLY A 1 89 ? -8.304 -9.102 -6.246 1.00 83.88 89 GLY A CA 1
ATOM 654 C C . GLY A 1 89 ? -7.449 -9.082 -4.973 1.00 83.88 89 GLY A C 1
ATOM 655 O O . GLY A 1 89 ? -6.990 -10.144 -4.550 1.00 83.88 89 GLY A O 1
ATOM 656 N N . MET A 1 90 ? -7.308 -7.899 -4.362 1.00 84.69 90 MET A N 1
ATOM 657 C CA . MET A 1 90 ? -6.441 -7.610 -3.207 1.00 84.69 90 MET A CA 1
ATOM 658 C C . MET A 1 90 ? -7.236 -7.405 -1.910 1.00 84.69 90 MET A C 1
ATOM 660 O O . MET A 1 90 ? -6.736 -7.646 -0.813 1.00 84.69 90 MET A O 1
ATOM 664 N N . CYS A 1 91 ? -8.492 -6.978 -2.033 1.00 87.00 91 CYS A N 1
ATOM 665 C CA . CYS A 1 91 ? -9.426 -6.836 -0.927 1.00 87.00 91 CYS A CA 1
ATOM 666 C C . CYS A 1 91 ? -10.105 -8.179 -0.608 1.00 87.00 91 CYS A C 1
ATOM 668 O O . CYS A 1 91 ? -11.182 -8.480 -1.129 1.00 87.00 91 CYS A O 1
ATOM 670 N N . LYS A 1 92 ? -9.473 -9.006 0.229 1.00 78.75 92 LYS A N 1
ATOM 671 C CA . LYS A 1 92 ? -10.049 -10.256 0.754 1.00 78.75 92 LYS A CA 1
ATOM 672 C C . LYS A 1 92 ? -9.770 -10.359 2.254 1.00 78.75 92 LYS A C 1
ATOM 674 O O . LYS A 1 92 ? -8.693 -9.940 2.642 1.00 78.75 92 LYS A O 1
ATOM 679 N N . PRO A 1 93 ? -10.706 -10.859 3.069 1.00 58.91 93 PRO A N 1
ATOM 680 C CA . PRO A 1 93 ? -10.493 -11.046 4.503 1.00 58.91 93 PRO A CA 1
ATOM 681 C C 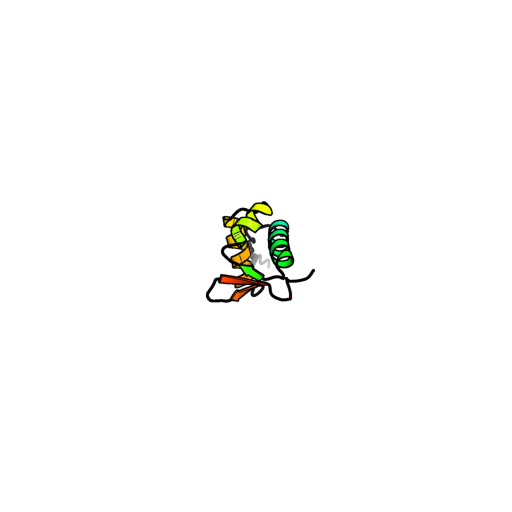. PRO A 1 93 ? -9.455 -12.131 4.819 1.00 58.91 93 PRO A C 1
ATOM 683 O O . PRO A 1 93 ? -9.244 -13.020 3.959 1.00 58.91 93 PRO A O 1
#

Nearest PDB structures (foldseek):
  8s0f-assembly1_7  TM=7.688E-01  e=6.673E-02  Homo sapiens
  5v89-assembly2_C  TM=7.460E-01  e=7.553E-02  Homo sapiens
  5z2h-assembly1_A  TM=6.306E-01  e=6.673E-02  Dictyostelium discoideum
  5z2i-assembly1_B  TM=6.233E-01  e=1.165E-01  Dictyostelium discoideum
  7wjg-assembly1_B-2  TM=6.129E-01  e=4.842E-01  Streptococcus mutans UA159

Foldseek 3Di:
DDDDDDPPPPDPPPPPPPPPPLPDDPLLLVLLLVLCLVVQQKDFPVCSQVSSVVSVDHPVSVVSSLVCCVVVVQWDADDVRGIIGGDPVSRDD

Organism: NCBI:txid875041